Protein AF-A0A0C9T6M5-F1 (afdb_monomer_lite)

Organism: Sphaerobolus stellatus (strain SS14) (NCBI:txid990650)

Foldseek 3Di:
DAKWKKKKKDADPPQVVADKDKDKWFADDDPDLQVRLVVSVVVDVVVDPPCVPPRPPCNIDIDTCPVVVVVVPPLPGPDCVSVVVRCVRGIDMWMAGPVSGTDDGPRIDIDMDIDDWDADVPRPDID

Sequence (127 aa):
SIQGWSVCITFNIYELGTSFSILIILGEAPENPEDWCIEAANRMAGSCANCQNQVNLIDEGFVHLNEGIAELSGLGSFKPYIIHPSLQKKLHWCVQKTGGSPAELESLEVTVVATPLSLPPGSHFPI

InterPro domains:
  IPR041640 Tyrosinase, C-terminal [PF18132] (5-112)

Secondary structure (DSSP, 8-state):
-EEEEEEEEE--TTTTSS-EEEEEEESPPPSSHHHHHHHHHHHHHHT-SSGGG-----SSEEEE-HHHHHHSTT-----HHHHHHHHHHHEEEEEEETTS-EE--TT-EEEEEEEEE---TT-SS--

pLDDT: mean 74.7, std 15.3, range [34.59, 92.38]

Radius of gyration: 16.21 Å; chains: 1; bounding box: 34×29×47 Å

Structure (mmCIF, N/CA/C/O backbone):
data_AF-A0A0C9T6M5-F1
#
_entry.id   AF-A0A0C9T6M5-F1
#
loop_
_atom_site.group_PDB
_atom_site.id
_atom_site.type_symbol
_atom_site.label_atom_id
_atom_site.label_alt_id
_atom_site.label_comp_id
_atom_site.label_asym_id
_atom_site.label_entity_id
_atom_site.label_seq_id
_atom_site.pdbx_PDB_ins_code
_atom_site.Cartn_x
_atom_site.Cartn_y
_atom_site.Cartn_z
_atom_site.occupancy
_atom_site.B_iso_or_equiv
_atom_site.auth_seq_id
_atom_site.auth_comp_id
_atom_site.auth_asym_id
_atom_site.auth_atom_id
_atom_site.pdbx_PDB_model_num
ATOM 1 N N . SER A 1 1 ? 11.478 -5.299 -21.601 1.00 57.56 1 SER A N 1
ATOM 2 C CA . SER A 1 1 ? 10.160 -5.406 -20.954 1.00 57.56 1 SER A CA 1
ATOM 3 C C . SER A 1 1 ? 9.968 -4.207 -20.051 1.00 57.56 1 SER A C 1
ATOM 5 O O . SER A 1 1 ? 10.935 -3.745 -19.448 1.00 57.56 1 SER A O 1
ATOM 7 N N . ILE A 1 2 ? 8.753 -3.667 -20.017 1.00 70.94 2 ILE A N 1
ATOM 8 C CA . ILE A 1 2 ? 8.339 -2.667 -19.023 1.00 70.94 2 ILE A CA 1
ATOM 9 C C . ILE A 1 2 ? 7.887 -3.454 -17.786 1.00 70.94 2 ILE A C 1
ATOM 11 O O . ILE A 1 2 ? 7.534 -4.623 -17.915 1.00 70.94 2 ILE A O 1
ATOM 15 N N . GLN A 1 3 ? 7.954 -2.880 -16.589 1.00 80.81 3 GLN A N 1
ATOM 16 C CA . GLN A 1 3 ? 7.409 -3.531 -15.396 1.00 80.81 3 GLN A CA 1
ATOM 17 C C . GLN A 1 3 ? 6.164 -2.797 -14.917 1.00 80.81 3 GLN A C 1
ATOM 19 O O . GLN A 1 3 ? 6.191 -1.578 -14.736 1.00 80.81 3 GLN A O 1
ATOM 24 N N . GLY A 1 4 ? 5.085 -3.550 -14.726 1.00 85.69 4 GLY A N 1
ATOM 25 C CA . GLY A 1 4 ? 3.921 -3.120 -13.966 1.00 85.69 4 GLY A CA 1
ATOM 26 C C . GLY A 1 4 ? 4.206 -3.306 -12.483 1.00 85.69 4 GLY A C 1
ATOM 27 O O . GLY A 1 4 ? 4.637 -4.380 -12.074 1.00 85.69 4 GLY A O 1
ATOM 28 N N . TRP A 1 5 ? 3.997 -2.263 -11.695 1.00 86.62 5 TRP A N 1
ATOM 29 C CA . TRP A 1 5 ? 4.195 -2.260 -10.252 1.00 86.62 5 TRP A CA 1
ATOM 30 C C . TRP A 1 5 ? 2.846 -2.080 -9.577 1.00 86.62 5 TRP A C 1
ATOM 32 O O . TRP A 1 5 ? 2.068 -1.196 -9.945 1.00 86.62 5 TRP A O 1
ATOM 42 N N . SER A 1 6 ? 2.533 -2.927 -8.608 1.00 88.50 6 SER A N 1
ATOM 43 C CA . SER A 1 6 ? 1.280 -2.838 -7.860 1.00 88.50 6 SER A CA 1
ATOM 44 C C . SER A 1 6 ? 1.48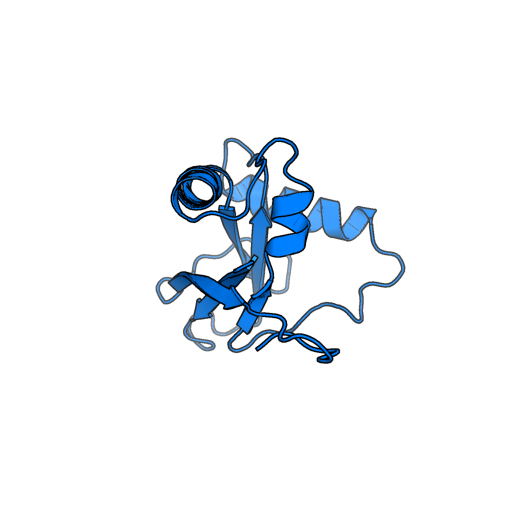4 -3.218 -6.402 1.00 88.50 6 SER A C 1
ATOM 46 O O . SER A 1 6 ? 2.375 -4.001 -6.082 1.00 88.50 6 SER A O 1
ATOM 48 N N . VAL A 1 7 ? 0.663 -2.646 -5.529 1.00 89.19 7 VAL A N 1
ATOM 49 C CA . VAL A 1 7 ? 0.515 -3.086 -4.141 1.00 89.19 7 VAL A CA 1
ATOM 50 C C . VAL A 1 7 ? -0.679 -4.016 -4.072 1.00 89.19 7 VAL A C 1
ATOM 52 O O . VAL A 1 7 ? -1.763 -3.621 -4.487 1.00 89.19 7 VAL A O 1
ATOM 55 N N . CYS A 1 8 ? -0.480 -5.215 -3.548 1.00 90.69 8 CYS A N 1
ATOM 56 C CA . CYS A 1 8 ? -1.531 -6.138 -3.156 1.00 90.69 8 CYS A CA 1
ATOM 57 C C . CYS A 1 8 ? -1.779 -5.960 -1.663 1.00 90.69 8 CYS A C 1
ATOM 59 O O . CYS A 1 8 ? -0.831 -5.984 -0.877 1.00 90.69 8 CYS A O 1
ATOM 61 N N . ILE A 1 9 ? -3.039 -5.771 -1.292 1.00 89.50 9 ILE A N 1
ATOM 62 C CA . ILE A 1 9 ? -3.443 -5.578 0.096 1.00 89.50 9 ILE A CA 1
ATOM 63 C C . ILE A 1 9 ? -4.345 -6.741 0.488 1.00 89.50 9 ILE A C 1
ATOM 65 O O . ILE A 1 9 ? -5.371 -6.969 -0.156 1.00 89.50 9 ILE A O 1
ATOM 69 N N . THR A 1 10 ? -3.964 -7.447 1.545 1.00 89.81 10 THR A N 1
ATOM 70 C CA . THR A 1 10 ? -4.733 -8.554 2.122 1.00 89.81 10 THR A CA 1
ATOM 71 C C . THR A 1 10 ? -4.922 -8.320 3.614 1.00 89.81 10 THR A C 1
ATOM 73 O O . THR A 1 10 ? -4.002 -7.866 4.291 1.00 89.81 10 THR A O 1
ATOM 76 N N . PHE A 1 11 ? -6.123 -8.583 4.127 1.00 88.25 11 PHE A N 1
ATOM 77 C CA . PHE A 1 11 ? -6.486 -8.359 5.528 1.00 88.25 11 PHE A CA 1
A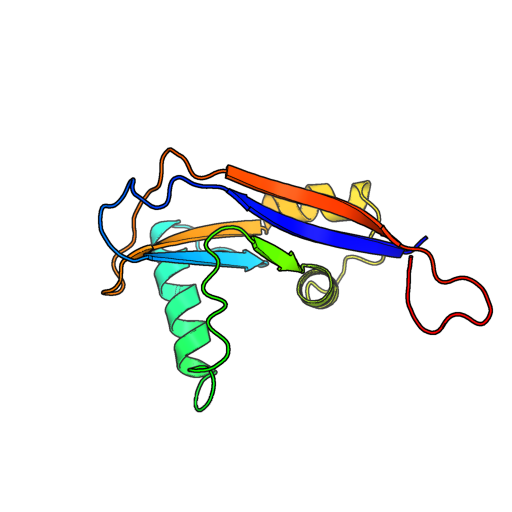TOM 78 C C . PHE A 1 11 ? -7.749 -9.149 5.898 1.00 88.25 11 PHE A C 1
ATOM 80 O O . PHE A 1 11 ? -8.485 -9.627 5.035 1.00 88.25 11 PHE A O 1
ATOM 87 N N . ASN A 1 12 ? -8.032 -9.273 7.194 1.00 87.62 12 ASN A N 1
ATOM 88 C CA . ASN A 1 12 ? -9.283 -9.820 7.704 1.00 87.62 12 ASN A CA 1
ATOM 89 C C . ASN A 1 12 ? -10.344 -8.714 7.815 1.00 87.62 12 ASN A C 1
ATOM 91 O O . ASN A 1 12 ? -10.306 -7.884 8.725 1.00 87.62 12 ASN A O 1
ATOM 95 N N . ILE A 1 13 ? -11.339 -8.750 6.927 1.00 82.38 13 ILE A N 1
ATOM 96 C CA . ILE A 1 13 ? -12.423 -7.756 6.851 1.00 82.38 13 ILE A CA 1
ATOM 97 C C . ILE A 1 13 ? -13.230 -7.608 8.154 1.00 82.38 13 ILE A C 1
ATOM 99 O O . ILE A 1 13 ? -13.837 -6.565 8.393 1.00 82.38 13 ILE A O 1
ATOM 103 N N . TYR A 1 14 ? -13.243 -8.631 9.014 1.00 86.81 14 TYR A N 1
ATOM 104 C CA . TYR A 1 14 ? -14.023 -8.628 10.253 1.00 86.81 14 TYR A CA 1
ATOM 105 C C . TYR A 1 14 ? -13.227 -8.200 11.487 1.00 86.81 14 TYR A C 1
ATOM 107 O O . TYR A 1 14 ? -13.818 -8.063 12.557 1.00 86.81 14 TYR A O 1
ATOM 115 N N . GLU A 1 15 ? -11.916 -7.973 11.369 1.00 88.69 15 GLU A N 1
ATOM 116 C CA . GLU A 1 15 ? -11.042 -7.728 12.523 1.00 88.69 15 GLU A CA 1
ATOM 117 C C . GLU A 1 15 ? -11.446 -6.484 13.325 1.00 88.69 15 GLU A C 1
ATOM 119 O O . GLU A 1 15 ? -11.497 -6.519 14.552 1.00 88.69 15 GLU A O 1
ATOM 124 N N . LEU A 1 16 ? -11.808 -5.396 12.640 1.00 87.44 16 LEU A N 1
ATOM 125 C CA . LEU A 1 16 ? -12.191 -4.144 13.297 1.00 87.44 16 LEU A CA 1
ATOM 126 C C . LEU A 1 16 ? -13.677 -4.061 13.666 1.00 87.44 16 LEU A C 1
ATOM 128 O O . LEU A 1 16 ? -14.073 -3.114 14.350 1.00 87.44 16 LEU A O 1
ATOM 132 N N . GLY A 1 17 ? -14.508 -5.001 13.201 1.00 87.06 17 GLY A N 1
ATOM 133 C CA . GLY A 1 17 ? -15.960 -5.005 13.433 1.00 87.06 17 GLY A CA 1
ATOM 134 C C . GLY A 1 17 ? -16.710 -3.772 12.901 1.00 87.06 17 GLY A C 1
ATOM 135 O O . GLY A 1 17 ? -17.878 -3.574 13.227 1.00 87.06 17 GLY A O 1
ATOM 136 N N . THR A 1 18 ? -16.049 -2.927 12.109 1.00 85.00 18 THR A N 1
ATOM 137 C CA . THR A 1 18 ? -16.580 -1.692 11.523 1.00 85.00 18 THR A CA 1
ATOM 138 C C . THR A 1 18 ? -15.928 -1.448 10.168 1.00 85.00 18 THR A C 1
ATOM 140 O O . THR A 1 18 ? -14.886 -2.028 9.872 1.00 85.00 18 THR A O 1
ATOM 143 N N . SER A 1 19 ? -16.516 -0.575 9.356 1.00 85.00 19 SER A N 1
ATOM 144 C CA . SER A 1 19 ? -15.937 -0.158 8.083 1.00 85.00 19 SER A CA 1
ATOM 145 C C . SER A 1 19 ? -14.688 0.712 8.282 1.00 85.00 19 SER A C 1
ATOM 147 O O . SER A 1 19 ? -14.589 1.521 9.213 1.00 85.00 19 SER A O 1
ATOM 149 N N . PHE A 1 20 ? -13.726 0.547 7.380 1.00 85.69 20 PHE A N 1
ATOM 150 C CA . PHE A 1 20 ? -12.473 1.291 7.349 1.00 85.69 20 PHE A CA 1
ATOM 151 C C . PHE A 1 20 ? -11.963 1.422 5.911 1.00 85.69 20 PHE A C 1
ATOM 153 O O . PHE A 1 20 ? -12.441 0.746 5.003 1.00 85.69 20 PHE A O 1
ATOM 160 N N . SER A 1 21 ? -10.976 2.291 5.732 1.00 84.31 21 SER A N 1
ATOM 161 C CA . SER A 1 21 ? -10.226 2.486 4.497 1.00 84.31 21 SER A CA 1
ATOM 162 C C . SER A 1 21 ? -8.749 2.221 4.757 1.00 84.31 21 SER A C 1
ATOM 164 O O . SER A 1 21 ? -8.233 2.577 5.817 1.00 84.31 21 SER A O 1
ATOM 166 N N . ILE A 1 22 ? -8.062 1.641 3.776 1.00 85.38 22 ILE A N 1
ATOM 167 C CA . ILE A 1 22 ? -6.602 1.519 3.772 1.00 85.38 22 ILE A CA 1
ATOM 168 C C . ILE A 1 22 ? -6.068 2.533 2.767 1.00 85.38 22 ILE A C 1
ATOM 170 O O . ILE A 1 22 ? -6.453 2.531 1.599 1.00 85.38 22 ILE A O 1
ATOM 174 N N . LEU A 1 23 ? -5.203 3.424 3.232 1.00 83.12 23 LEU A N 1
ATOM 175 C CA . LEU A 1 23 ? -4.608 4.484 2.428 1.00 83.12 23 LEU A CA 1
ATOM 176 C C . LEU A 1 23 ? -3.194 4.060 2.048 1.00 83.12 23 LEU A C 1
ATOM 178 O O . LEU A 1 23 ? -2.383 3.809 2.933 1.00 83.12 23 LEU A O 1
ATOM 182 N N . ILE A 1 24 ? -2.898 3.992 0.748 1.00 84.31 24 ILE A N 1
ATOM 183 C CA . ILE A 1 24 ? -1.544 3.772 0.225 1.00 84.31 24 ILE A CA 1
ATOM 184 C C . ILE A 1 24 ? -0.967 5.118 -0.195 1.00 84.31 24 ILE A C 1
ATOM 186 O O . ILE A 1 24 ? -1.554 5.832 -1.007 1.00 84.31 24 ILE A O 1
ATOM 190 N N . ILE A 1 25 ? 0.189 5.458 0.359 1.00 81.88 25 ILE A N 1
ATOM 191 C CA . ILE A 1 25 ? 0.842 6.748 0.171 1.00 81.88 25 ILE A CA 1
ATOM 192 C C . ILE A 1 25 ? 2.213 6.486 -0.434 1.00 81.88 25 ILE A C 1
ATOM 194 O O . ILE A 1 25 ? 2.999 5.698 0.087 1.00 81.88 25 ILE A O 1
ATOM 198 N N . LEU A 1 26 ? 2.500 7.158 -1.543 1.00 80.38 26 LEU A N 1
ATOM 199 C CA . LEU A 1 26 ? 3.784 7.074 -2.221 1.00 80.38 26 LEU A CA 1
ATOM 200 C C . LEU A 1 26 ? 4.420 8.465 -2.254 1.00 80.38 26 LEU A C 1
ATOM 202 O O . LEU A 1 26 ? 3.949 9.345 -2.970 1.00 80.38 26 LEU A O 1
ATOM 206 N N . GLY A 1 27 ? 5.472 8.689 -1.467 1.00 77.62 27 GLY A N 1
ATOM 207 C CA . GLY A 1 27 ? 6.065 10.019 -1.335 1.00 77.62 27 GLY A CA 1
ATOM 208 C C . GLY A 1 27 ? 6.910 10.203 -0.084 1.00 77.62 27 GLY A C 1
ATOM 209 O O . GLY A 1 27 ? 7.332 9.238 0.544 1.00 77.62 27 GLY A O 1
ATOM 210 N N . GLU A 1 28 ? 7.187 11.462 0.249 1.00 71.94 28 GLU A N 1
ATOM 211 C CA . GLU A 1 28 ? 7.739 11.801 1.559 1.00 71.94 28 GLU A CA 1
ATOM 212 C C . GLU A 1 28 ? 6.638 11.679 2.609 1.00 71.94 28 GLU A C 1
ATOM 214 O O . GLU A 1 28 ? 5.555 12.247 2.453 1.00 71.94 28 GLU A O 1
ATOM 219 N N . ALA A 1 29 ? 6.923 10.896 3.643 1.00 63.47 29 ALA A N 1
ATOM 220 C CA . ALA A 1 29 ? 6.063 10.733 4.796 1.00 63.47 29 ALA A CA 1
ATOM 221 C C . ALA A 1 29 ? 6.392 11.779 5.873 1.00 63.47 29 ALA A C 1
ATOM 223 O O . ALA A 1 29 ? 7.570 12.087 6.083 1.00 63.47 29 ALA A O 1
ATOM 224 N N . PRO A 1 30 ? 5.377 12.273 6.601 1.00 64.94 30 PRO A N 1
ATOM 225 C CA . PRO A 1 30 ? 5.569 12.940 7.883 1.00 64.94 30 PRO A CA 1
ATOM 226 C C . PRO A 1 30 ? 6.420 12.101 8.841 1.00 64.94 30 PRO A C 1
ATOM 228 O O . PRO A 1 30 ? 6.431 10.872 8.773 1.00 64.94 30 PRO A O 1
ATOM 231 N N . GLU A 1 31 ? 7.105 12.752 9.776 1.00 68.12 31 GLU A N 1
ATOM 232 C CA . GLU A 1 31 ? 7.973 12.065 10.743 1.00 68.12 31 GLU A CA 1
ATOM 233 C C . GLU A 1 31 ? 7.177 11.146 11.693 1.00 68.12 31 GLU A C 1
ATOM 235 O O . GLU A 1 31 ? 7.689 10.120 12.141 1.00 68.12 31 GLU A O 1
ATOM 240 N N . ASN A 1 32 ? 5.904 11.475 11.948 1.00 70.12 32 ASN A N 1
ATOM 241 C CA . ASN A 1 32 ? 4.998 10.688 12.776 1.00 70.12 32 ASN A CA 1
ATOM 242 C C . ASN A 1 32 ? 3.991 9.891 11.912 1.00 70.12 32 ASN A C 1
ATOM 244 O O . ASN A 1 32 ? 3.244 10.497 11.140 1.00 70.12 32 ASN A O 1
ATOM 248 N N . PRO A 1 33 ? 3.914 8.554 12.057 1.00 65.56 33 PRO A N 1
ATOM 249 C CA . PRO A 1 33 ? 2.962 7.710 11.332 1.00 65.56 33 PRO A CA 1
ATOM 250 C C . PRO A 1 33 ? 1.485 8.089 11.492 1.00 65.56 33 PRO A C 1
ATOM 252 O O . PRO A 1 33 ? 0.703 7.914 10.558 1.00 65.56 33 PRO A O 1
ATOM 255 N N . GLU A 1 34 ? 1.083 8.638 12.642 1.00 68.25 34 GLU A N 1
ATOM 256 C CA . GLU A 1 34 ? -0.306 9.077 12.859 1.00 68.25 34 GLU A CA 1
ATOM 257 C C . GLU A 1 34 ? -0.690 10.259 11.954 1.00 68.25 34 GLU A C 1
ATOM 259 O O . GLU A 1 34 ? -1.833 10.357 11.494 1.00 68.25 34 GLU A O 1
ATOM 264 N N . ASP A 1 35 ? 0.284 11.107 11.612 1.00 71.12 35 ASP A N 1
ATOM 265 C CA . ASP A 1 35 ? 0.082 12.253 10.727 1.00 71.12 35 ASP A CA 1
ATOM 266 C C . ASP A 1 35 ? -0.109 11.818 9.267 1.00 71.12 35 ASP A C 1
ATOM 268 O O . ASP A 1 35 ? -0.686 12.560 8.472 1.00 71.12 35 ASP A O 1
ATOM 272 N N . TRP A 1 36 ? 0.296 10.595 8.898 1.00 69.81 36 TRP A N 1
ATOM 273 C CA . TRP A 1 36 ? 0.150 10.078 7.530 1.00 69.81 36 TRP A CA 1
ATOM 274 C C . TRP A 1 36 ? -1.320 9.986 7.132 1.00 69.81 36 TRP A C 1
ATOM 276 O O . TRP A 1 36 ? -1.709 10.403 6.041 1.00 69.81 36 TRP A O 1
ATOM 286 N N . CYS A 1 37 ? -2.147 9.477 8.044 1.00 69.50 37 CYS A N 1
ATOM 287 C CA . CYS A 1 37 ? -3.584 9.331 7.841 1.00 69.50 37 CYS A CA 1
ATOM 288 C C . CYS A 1 37 ? -4.290 10.690 7.761 1.00 69.50 37 CYS A C 1
ATOM 290 O O . CYS A 1 37 ? -5.204 10.871 6.954 1.00 69.50 37 CYS A O 1
ATOM 292 N N . ILE A 1 38 ? -3.831 11.665 8.549 1.00 67.38 38 ILE A N 1
ATOM 293 C CA . ILE A 1 38 ? -4.366 13.029 8.543 1.00 67.38 38 ILE A CA 1
ATOM 294 C C . ILE A 1 38 ? -3.994 13.741 7.237 1.00 67.38 38 ILE A C 1
ATOM 296 O O . ILE A 1 38 ? -4.859 14.322 6.579 1.00 67.38 38 ILE A O 1
ATOM 300 N N . GLU A 1 39 ? -2.731 13.674 6.818 1.00 65.31 39 GLU A N 1
ATOM 301 C CA . GLU A 1 39 ? -2.279 14.300 5.576 1.00 65.31 39 GLU A CA 1
ATOM 302 C C . GLU A 1 39 ? -2.907 13.671 4.334 1.00 65.31 39 GLU A C 1
ATOM 304 O O . GLU A 1 39 ? -3.332 14.398 3.434 1.00 65.31 39 GLU A O 1
ATOM 309 N N . ALA A 1 40 ? -3.016 12.341 4.283 1.00 63.91 40 ALA A N 1
ATOM 310 C CA . ALA A 1 40 ? -3.680 11.649 3.183 1.00 63.91 40 ALA A CA 1
ATOM 311 C C . ALA A 1 40 ? -5.153 12.068 3.073 1.00 63.91 40 ALA A C 1
ATOM 313 O O . ALA A 1 40 ? -5.614 12.423 1.985 1.00 63.91 40 ALA A O 1
ATOM 314 N N . ALA A 1 41 ? -5.869 12.122 4.200 1.00 62.19 41 ALA A N 1
ATOM 315 C CA . ALA A 1 41 ? -7.244 12.610 4.238 1.00 62.19 41 ALA A CA 1
ATOM 316 C C . ALA A 1 41 ? -7.353 14.077 3.782 1.00 62.19 41 ALA A C 1
ATOM 318 O O . ALA A 1 41 ? -8.237 14.410 2.992 1.00 62.19 41 ALA A O 1
ATOM 319 N N . ASN A 1 42 ? -6.430 14.946 4.204 1.00 59.19 42 ASN A N 1
ATOM 320 C CA . ASN A 1 42 ? -6.410 16.360 3.814 1.00 59.19 42 ASN A CA 1
ATOM 321 C C . ASN A 1 42 ? -6.108 16.565 2.323 1.00 59.19 42 ASN A C 1
ATOM 323 O O . ASN A 1 42 ? -6.761 17.384 1.672 1.00 59.19 42 ASN A O 1
ATOM 327 N N . ARG A 1 43 ? -5.154 15.816 1.753 1.00 59.81 43 ARG A N 1
ATOM 328 C CA . ARG A 1 43 ? -4.845 15.864 0.313 1.00 59.81 43 ARG A CA 1
ATOM 329 C C . ARG A 1 43 ? -6.024 15.388 -0.528 1.00 59.81 43 ARG A C 1
ATOM 331 O O . ARG A 1 43 ? -6.318 16.000 -1.553 1.00 59.81 43 ARG A O 1
ATOM 338 N N . MET A 1 44 ? -6.736 14.355 -0.073 1.00 57.97 44 MET A N 1
ATOM 339 C CA . MET A 1 44 ? -7.988 13.941 -0.705 1.00 57.97 44 MET A CA 1
ATOM 340 C C . MET A 1 44 ? -9.055 15.033 -0.589 1.00 57.97 44 MET A C 1
ATOM 342 O O . MET A 1 44 ? -9.657 15.382 -1.595 1.00 57.97 44 MET A O 1
ATOM 346 N N . ALA A 1 45 ? -9.259 15.633 0.585 1.00 51.97 45 ALA A N 1
ATOM 347 C CA . ALA A 1 45 ? -10.275 16.670 0.784 1.00 51.97 45 ALA A CA 1
ATOM 348 C C . ALA A 1 45 ? -10.031 17.935 -0.065 1.00 51.97 45 ALA A C 1
ATOM 350 O O . ALA A 1 45 ? -10.973 18.489 -0.629 1.00 51.97 45 ALA A O 1
ATOM 351 N N . GLY A 1 46 ? -8.775 18.374 -0.203 1.00 45.59 46 GLY A N 1
ATOM 352 C CA . GLY A 1 46 ? -8.410 19.557 -0.994 1.00 45.59 46 GLY A CA 1
ATOM 353 C C . GLY A 1 46 ? -8.515 19.374 -2.514 1.00 45.59 46 GLY A C 1
ATOM 354 O O . GLY A 1 46 ? -8.631 20.359 -3.238 1.00 45.59 46 GLY A O 1
ATOM 355 N N . SER A 1 47 ? -8.508 18.130 -3.001 1.00 47.34 47 SER A N 1
ATOM 356 C CA . SER A 1 47 ? -8.532 17.800 -4.436 1.00 47.34 47 SER A CA 1
ATOM 357 C C . SER A 1 47 ? -9.941 17.480 -4.968 1.00 47.34 47 SER A C 1
ATOM 359 O O . SER A 1 47 ? -10.121 17.168 -6.145 1.00 47.34 47 SER A O 1
ATOM 361 N N . CYS A 1 48 ? -10.976 17.528 -4.120 1.00 42.09 48 CYS A N 1
ATOM 362 C CA . CYS A 1 48 ? -12.148 16.691 -4.348 1.00 42.09 48 CYS A CA 1
ATOM 363 C C . CYS A 1 48 ? -13.502 17.409 -4.309 1.00 42.09 48 CYS A C 1
ATOM 365 O O . CYS A 1 48 ? -14.214 17.386 -3.309 1.00 42.09 48 CYS A O 1
ATOM 367 N N . ALA A 1 49 ? -13.920 17.949 -5.458 1.00 40.62 49 ALA A N 1
ATOM 368 C CA . ALA A 1 49 ? -15.336 18.222 -5.727 1.00 40.62 49 ALA A CA 1
ATOM 369 C C . ALA A 1 49 ? -16.097 16.970 -6.233 1.00 40.62 49 ALA A C 1
ATOM 371 O O . ALA A 1 49 ? -17.323 16.933 -6.164 1.00 40.62 49 ALA A O 1
ATOM 372 N N . ASN A 1 50 ? -15.390 15.931 -6.721 1.00 39.09 50 ASN A N 1
ATOM 373 C CA . ASN A 1 50 ? -15.988 14.871 -7.556 1.00 39.09 50 ASN A CA 1
ATOM 374 C C . ASN A 1 50 ? -15.668 13.414 -7.134 1.00 39.09 50 ASN A C 1
ATOM 376 O O . ASN A 1 50 ? -16.168 12.480 -7.757 1.00 39.09 50 ASN A O 1
ATOM 380 N N . CYS A 1 51 ? -14.841 13.162 -6.116 1.00 44.34 51 CYS A N 1
ATOM 381 C CA . CYS A 1 51 ? -14.300 11.813 -5.831 1.00 44.34 51 CYS A CA 1
ATOM 382 C C . CYS A 1 51 ? -15.182 10.924 -4.941 1.00 44.34 51 CYS A C 1
ATOM 384 O O . CYS A 1 51 ? -14.726 9.872 -4.498 1.00 44.34 51 CYS A O 1
ATOM 386 N N . GLN A 1 52 ? -16.470 11.251 -4.770 1.00 40.12 52 GLN A N 1
ATOM 387 C CA . GLN A 1 52 ? -17.443 10.287 -4.229 1.00 40.12 52 GLN A CA 1
ATOM 388 C C . GLN A 1 52 ? -17.532 8.998 -5.077 1.00 40.12 52 GLN A C 1
ATOM 390 O O . GLN A 1 52 ? -17.980 7.977 -4.572 1.00 40.12 52 GLN A O 1
ATOM 395 N N . ASN A 1 53 ? -17.039 9.015 -6.325 1.00 34.59 53 ASN A N 1
ATOM 396 C CA . ASN A 1 53 ? -17.067 7.872 -7.245 1.00 34.59 53 ASN A CA 1
ATOM 397 C C . ASN A 1 53 ? -15.721 7.140 -7.432 1.00 34.59 53 ASN A C 1
ATOM 399 O O . ASN A 1 53 ? -15.649 6.241 -8.264 1.00 34.59 53 ASN A O 1
ATOM 403 N N . GLN A 1 54 ? -14.654 7.508 -6.710 1.00 34.97 54 GLN A N 1
ATOM 404 C CA . GLN A 1 54 ? -13.333 6.851 -6.821 1.00 34.97 54 GLN A CA 1
ATOM 405 C C . GLN A 1 54 ? -12.789 6.345 -5.481 1.00 34.97 54 GLN A C 1
ATOM 407 O O . GLN A 1 54 ? -11.596 6.088 -5.335 1.00 34.97 54 GLN A O 1
ATOM 412 N N . VAL A 1 55 ? -13.666 6.145 -4.498 1.00 38.94 55 VAL A N 1
ATOM 413 C CA . VAL A 1 55 ? -13.327 5.305 -3.351 1.00 38.94 55 VAL A CA 1
ATOM 414 C C . VAL A 1 55 ? -13.447 3.868 -3.839 1.00 38.94 55 VAL A C 1
ATOM 416 O O . VAL A 1 55 ? -14.525 3.280 -3.802 1.00 38.94 55 VAL A O 1
ATOM 419 N N . ASN A 1 56 ? -12.352 3.338 -4.388 1.00 38.94 56 ASN A N 1
ATOM 420 C CA . ASN A 1 56 ? -12.198 1.909 -4.622 1.00 38.94 56 ASN A CA 1
ATOM 421 C C . ASN A 1 56 ? -12.327 1.222 -3.258 1.00 38.94 56 ASN A C 1
ATOM 423 O O . ASN A 1 56 ? -11.360 1.111 -2.508 1.00 38.94 56 ASN A O 1
ATOM 427 N N . LEU A 1 57 ? -13.559 0.846 -2.917 1.00 35.88 57 LEU A N 1
ATOM 428 C CA . LEU A 1 57 ? -13.873 -0.014 -1.794 1.00 35.88 57 LEU A CA 1
ATOM 429 C C . LEU A 1 57 ? -13.273 -1.376 -2.145 1.00 35.88 57 LEU A C 1
ATOM 431 O O . LEU A 1 57 ? -13.758 -2.076 -3.032 1.00 35.88 57 LEU A O 1
ATOM 435 N N . ILE A 1 58 ? -12.130 -1.661 -1.542 1.00 41.22 58 ILE A N 1
ATOM 436 C CA . ILE A 1 58 ? -11.296 -2.812 -1.844 1.00 41.22 58 ILE A CA 1
ATOM 437 C C . ILE A 1 58 ? -11.437 -3.785 -0.668 1.00 41.22 58 ILE A C 1
ATOM 439 O O . ILE A 1 58 ? -10.879 -3.535 0.395 1.00 41.22 58 ILE A O 1
ATOM 443 N N . ASP A 1 59 ? -12.192 -4.871 -0.861 1.00 41.69 59 ASP A N 1
ATOM 444 C CA . ASP A 1 59 ? -12.233 -6.020 0.068 1.00 41.69 59 ASP A CA 1
ATOM 445 C C . ASP A 1 59 ? -11.001 -6.937 -0.109 1.00 41.69 59 ASP A C 1
ATOM 447 O O . ASP A 1 59 ? -10.639 -7.698 0.780 1.00 41.69 59 ASP A O 1
ATOM 451 N N . GLU A 1 60 ? -10.332 -6.820 -1.257 1.00 50.91 60 GLU A N 1
ATOM 452 C CA . GLU A 1 60 ? -9.036 -7.392 -1.624 1.00 50.91 60 GLU A CA 1
ATOM 453 C C . GLU A 1 60 ? -8.608 -6.627 -2.880 1.00 50.91 60 GLU A C 1
ATOM 455 O O . GLU A 1 60 ? -9.422 -6.474 -3.802 1.00 50.91 60 GLU A O 1
ATOM 460 N N . GLY A 1 61 ? -7.419 -6.023 -2.936 1.00 67.81 61 GLY A N 1
ATOM 461 C CA . GLY A 1 61 ? -7.186 -5.162 -4.092 1.00 67.81 61 GLY A CA 1
ATOM 462 C C . GLY A 1 61 ? -5.803 -4.641 -4.335 1.00 67.81 61 GLY A C 1
ATOM 463 O O . GLY A 1 61 ? -4.901 -4.647 -3.500 1.00 67.81 61 GLY A O 1
ATOM 464 N N . PHE A 1 62 ? -5.689 -4.245 -5.592 1.00 74.31 62 PHE A N 1
ATOM 465 C CA . PHE A 1 62 ? -4.464 -3.882 -6.248 1.00 74.31 62 PHE A CA 1
ATOM 466 C C . PHE A 1 62 ? -4.447 -2.369 -6.415 1.00 74.31 62 PHE A C 1
ATOM 468 O O . PHE A 1 62 ? -5.349 -1.795 -7.025 1.00 74.31 62 PHE A O 1
ATOM 475 N N . VAL A 1 63 ? -3.404 -1.725 -5.904 1.00 80.38 63 VAL A N 1
ATOM 476 C CA . VAL A 1 63 ? -3.131 -0.312 -6.174 1.00 80.38 63 VAL A CA 1
ATOM 477 C C . VAL A 1 63 ? -1.989 -0.238 -7.174 1.00 80.38 63 VAL A C 1
ATOM 479 O O . VAL A 1 63 ? -0.868 -0.651 -6.876 1.00 80.38 63 VAL A O 1
ATOM 482 N N . HIS A 1 64 ? -2.260 0.265 -8.378 1.00 83.50 64 HIS A N 1
ATOM 483 C CA . HIS A 1 64 ? -1.231 0.451 -9.397 1.00 83.50 64 HIS A CA 1
ATOM 484 C C . HIS A 1 64 ? -0.295 1.601 -9.013 1.00 83.50 64 HIS A C 1
ATOM 486 O O . HIS A 1 64 ? -0.741 2.709 -8.734 1.00 83.50 64 HIS A O 1
ATOM 492 N N . LEU A 1 65 ? 1.014 1.343 -9.029 1.00 82.00 65 LEU A N 1
ATOM 493 C CA . LEU A 1 65 ? 2.027 2.307 -8.592 1.00 82.00 65 LEU A CA 1
ATOM 494 C C . LEU A 1 65 ? 2.723 3.032 -9.745 1.00 82.00 65 LEU A C 1
ATOM 496 O O . LEU A 1 65 ? 3.462 3.978 -9.499 1.00 82.00 65 LEU A O 1
ATOM 500 N N . ASN A 1 66 ? 2.550 2.591 -10.993 1.00 82.44 66 ASN A N 1
ATOM 501 C CA . ASN A 1 66 ? 3.343 3.087 -12.122 1.00 82.44 66 ASN A CA 1
ATOM 502 C C . ASN A 1 66 ? 3.265 4.607 -12.316 1.00 82.44 66 ASN A C 1
ATOM 504 O O . ASN A 1 66 ? 4.295 5.213 -12.598 1.00 82.44 66 ASN A O 1
ATOM 508 N N . GLU A 1 67 ? 2.082 5.206 -12.162 1.00 77.31 67 GLU A N 1
ATOM 509 C CA . GLU A 1 67 ? 1.895 6.656 -12.292 1.00 77.31 67 GLU A CA 1
ATOM 510 C C . GLU A 1 67 ? 2.601 7.405 -11.158 1.00 77.31 67 GLU A C 1
ATOM 512 O O . GLU A 1 67 ? 3.483 8.214 -11.424 1.00 77.31 67 GLU A O 1
ATOM 517 N N . GLY A 1 68 ? 2.350 7.035 -9.898 1.00 74.50 68 GLY A N 1
ATOM 518 C CA . GLY A 1 68 ? 3.038 7.651 -8.760 1.00 74.50 68 GLY A CA 1
ATOM 519 C C . GLY A 1 68 ? 4.561 7.431 -8.768 1.00 74.50 68 GLY A C 1
ATOM 520 O O . GLY A 1 68 ? 5.324 8.310 -8.378 1.00 74.50 68 GLY A O 1
ATOM 521 N N . ILE A 1 69 ? 5.044 6.288 -9.271 1.00 78.81 69 ILE A N 1
ATOM 522 C CA . ILE A 1 69 ? 6.480 6.044 -9.493 1.00 78.81 69 ILE A CA 1
ATOM 523 C C . ILE A 1 69 ? 7.030 6.967 -10.591 1.00 78.81 69 ILE A C 1
ATOM 525 O O . ILE A 1 69 ? 8.169 7.415 -10.476 1.00 78.81 69 ILE A O 1
ATOM 529 N N . ALA A 1 70 ? 6.259 7.243 -11.647 1.00 77.44 70 ALA A N 1
ATOM 530 C CA . ALA A 1 70 ? 6.660 8.179 -12.695 1.00 77.44 70 ALA A CA 1
ATOM 531 C C . ALA A 1 70 ? 6.711 9.627 -12.176 1.00 77.44 70 ALA A C 1
ATOM 533 O O . ALA A 1 70 ? 7.618 10.375 -12.540 1.00 77.44 70 ALA A O 1
ATOM 534 N N . GLU A 1 71 ? 5.770 10.004 -11.307 1.00 7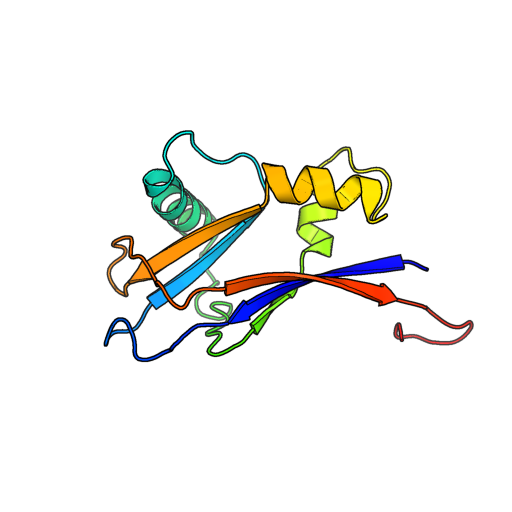4.56 71 GLU A N 1
ATOM 535 C CA . GLU A 1 71 ? 5.702 11.323 -10.667 1.00 74.56 71 GLU A CA 1
ATOM 536 C C . GLU A 1 71 ? 6.792 11.545 -9.615 1.00 74.56 71 GLU A C 1
ATOM 538 O O . GLU A 1 71 ? 7.252 12.679 -9.436 1.00 74.56 71 GLU A O 1
ATOM 543 N N . LEU A 1 72 ? 7.261 10.472 -8.962 1.00 70.06 72 LEU A N 1
ATOM 544 C CA . LEU A 1 72 ? 8.491 10.448 -8.166 1.00 70.06 72 LEU A CA 1
ATOM 545 C C . LEU A 1 72 ? 9.702 10.715 -9.077 1.00 70.06 72 LEU A C 1
ATOM 547 O O . LEU A 1 72 ? 10.481 9.832 -9.444 1.00 70.06 72 LEU A O 1
ATOM 551 N N . SER A 1 73 ? 9.848 11.983 -9.443 1.00 55.66 73 SER A N 1
ATOM 552 C CA . SER A 1 73 ? 10.858 12.513 -10.347 1.00 55.66 73 SER A CA 1
ATOM 553 C C . SER A 1 73 ? 12.250 12.014 -9.946 1.00 55.66 73 SER A C 1
ATOM 555 O O . SER A 1 73 ? 12.690 12.207 -8.813 1.00 55.66 73 SER A O 1
ATOM 557 N N . GLY A 1 74 ? 12.949 11.356 -10.877 1.00 62.50 74 GLY A N 1
ATOM 558 C CA . GLY A 1 74 ? 14.340 10.911 -10.702 1.00 62.50 74 GLY A CA 1
ATOM 559 C C . GLY A 1 74 ? 14.573 9.400 -10.784 1.00 62.50 74 GLY A C 1
ATOM 560 O O . GLY A 1 74 ? 15.716 8.974 -10.958 1.00 62.50 74 GLY A O 1
ATOM 561 N N . LEU A 1 75 ? 13.526 8.572 -10.743 1.00 63.41 75 LEU A N 1
ATOM 562 C CA . LEU A 1 75 ? 13.646 7.133 -10.993 1.00 63.41 75 LEU A CA 1
ATOM 563 C C . LEU A 1 75 ? 13.697 6.895 -12.510 1.00 63.41 75 LEU A C 1
ATOM 565 O O . LEU A 1 75 ? 12.707 6.539 -13.134 1.00 63.41 75 LEU A O 1
ATOM 569 N N . GLY A 1 76 ? 14.859 7.110 -13.135 1.00 64.81 76 GLY A N 1
ATOM 570 C CA . GLY A 1 76 ? 15.057 7.019 -14.595 1.00 64.81 76 GLY A CA 1
ATOM 571 C C . GLY A 1 76 ? 14.791 5.644 -15.238 1.00 64.81 76 GLY A C 1
ATOM 572 O O . GLY A 1 76 ? 15.188 5.422 -16.380 1.00 64.81 76 GLY A O 1
ATOM 573 N N . SER A 1 77 ? 14.190 4.692 -14.513 1.00 74.69 77 SER A N 1
ATOM 574 C CA . SER A 1 77 ? 13.812 3.361 -14.990 1.00 74.69 77 SER A CA 1
ATOM 575 C C . SER A 1 77 ? 12.936 2.611 -13.970 1.00 74.69 77 SER A C 1
ATOM 577 O O . SER A 1 77 ? 13.246 2.575 -12.784 1.00 74.69 77 SER A O 1
ATOM 579 N N . PHE A 1 78 ? 11.953 1.842 -14.452 1.00 76.44 78 PHE A N 1
ATOM 580 C CA . PHE A 1 78 ? 11.098 0.932 -13.662 1.00 76.44 78 PHE A CA 1
ATOM 581 C C . PHE A 1 78 ? 11.766 -0.411 -13.301 1.00 76.44 78 PHE A C 1
ATOM 583 O O . PHE A 1 78 ? 11.098 -1.437 -13.185 1.00 76.44 78 PHE A O 1
ATOM 590 N N . LYS A 1 79 ? 13.099 -0.451 -13.189 1.00 81.62 79 LYS A N 1
ATOM 591 C CA . LYS A 1 79 ? 13.821 -1.711 -12.939 1.00 81.62 79 LYS A CA 1
ATOM 592 C C . LYS A 1 79 ? 13.786 -2.053 -11.445 1.00 81.62 79 LYS A C 1
ATOM 594 O O . LYS A 1 79 ? 13.962 -1.137 -10.640 1.00 81.62 79 LYS A O 1
ATOM 599 N N . PRO A 1 80 ? 13.687 -3.340 -11.058 1.00 83.50 80 PRO A N 1
ATOM 600 C CA . PRO A 1 80 ? 13.534 -3.736 -9.659 1.00 83.50 80 PRO A CA 1
ATOM 601 C C . PRO A 1 80 ? 14.584 -3.156 -8.721 1.00 83.50 80 PRO A C 1
ATOM 603 O O . PRO A 1 80 ? 14.239 -2.662 -7.661 1.00 83.50 80 PRO A O 1
ATOM 606 N N . TYR A 1 81 ? 15.856 -3.137 -9.123 1.00 82.06 81 TYR A N 1
ATOM 607 C CA . TYR A 1 81 ? 16.939 -2.634 -8.272 1.00 82.06 81 TYR A CA 1
ATOM 608 C C . TYR A 1 81 ? 16.916 -1.110 -8.054 1.00 82.06 81 TYR A C 1
ATOM 610 O O . TYR A 1 81 ? 17.582 -0.626 -7.146 1.00 82.06 81 TYR A O 1
ATOM 618 N N . ILE A 1 82 ? 16.177 -0.354 -8.873 1.00 82.19 82 ILE A N 1
ATOM 619 C CA . ILE A 1 82 ? 15.981 1.098 -8.715 1.00 82.19 82 ILE A CA 1
ATOM 620 C C . ILE A 1 82 ? 14.715 1.357 -7.901 1.00 82.19 82 ILE A C 1
ATOM 622 O O . ILE A 1 82 ? 14.717 2.168 -6.978 1.00 82.19 82 ILE A O 1
ATOM 626 N N . ILE A 1 83 ? 13.640 0.642 -8.235 1.00 83.38 83 ILE A N 1
ATOM 627 C CA . ILE A 1 83 ? 12.324 0.846 -7.634 1.00 83.38 83 ILE A CA 1
ATOM 628 C C . ILE A 1 83 ? 12.261 0.282 -6.216 1.00 83.38 83 ILE A C 1
ATOM 630 O O . ILE A 1 83 ? 11.776 0.967 -5.323 1.00 83.38 83 ILE A O 1
ATOM 634 N N . HIS A 1 84 ? 12.803 -0.913 -5.973 1.00 84.44 84 HIS A N 1
ATOM 635 C CA . HIS A 1 84 ? 12.706 -1.582 -4.675 1.00 84.44 84 HIS A CA 1
ATOM 636 C C . HIS A 1 84 ? 13.269 -0.730 -3.519 1.00 84.44 84 HIS A C 1
ATOM 638 O O . HIS A 1 84 ? 12.520 -0.489 -2.572 1.00 84.44 84 HIS A O 1
ATOM 644 N N . PRO A 1 85 ? 14.496 -0.168 -3.587 1.00 84.50 85 PRO A N 1
ATOM 645 C CA . PRO A 1 85 ? 14.993 0.701 -2.518 1.00 84.50 85 PRO A CA 1
ATOM 646 C C . PRO A 1 85 ? 14.193 2.002 -2.363 1.00 84.50 85 PRO A C 1
ATOM 648 O O . PRO A 1 85 ? 14.162 2.572 -1.276 1.00 84.50 85 PRO A O 1
ATOM 651 N N . SER A 1 86 ? 13.572 2.501 -3.439 1.00 83.06 86 SER A N 1
ATOM 652 C CA . SER A 1 86 ? 12.738 3.704 -3.367 1.00 83.06 86 SER A CA 1
ATOM 653 C C . SER A 1 86 ? 11.406 3.416 -2.691 1.00 83.06 86 SER A C 1
ATOM 655 O O . SER A 1 86 ? 10.984 4.200 -1.848 1.00 83.06 86 SER A O 1
ATOM 657 N N . LEU A 1 87 ? 10.751 2.306 -3.038 1.00 85.75 87 LEU A N 1
ATOM 658 C CA . LEU A 1 87 ? 9.485 1.918 -2.424 1.00 85.75 87 LEU A CA 1
ATOM 659 C C . LEU A 1 87 ? 9.681 1.598 -0.944 1.00 85.75 87 LEU A C 1
ATOM 661 O O . LEU A 1 87 ? 8.906 2.078 -0.134 1.00 85.75 87 LEU A O 1
ATOM 665 N N . GLN A 1 88 ? 10.771 0.925 -0.562 1.00 84.50 88 GLN A N 1
ATOM 666 C CA . GLN A 1 88 ? 11.087 0.695 0.856 1.00 84.50 88 GLN A CA 1
ATOM 667 C C . GLN A 1 88 ? 11.166 1.978 1.697 1.00 84.50 88 GLN A C 1
ATOM 669 O O . GLN A 1 88 ? 10.949 1.927 2.901 1.00 84.50 88 GLN A O 1
ATOM 674 N N . LYS A 1 89 ? 11.513 3.115 1.084 1.00 82.88 89 LYS A N 1
ATOM 675 C CA . LYS A 1 89 ? 11.671 4.396 1.787 1.00 82.88 89 LYS A CA 1
ATOM 676 C C . LYS A 1 89 ? 10.463 5.318 1.692 1.00 82.88 89 LYS A C 1
ATOM 678 O O . LYS A 1 89 ? 10.387 6.247 2.482 1.00 82.88 89 LYS A O 1
ATOM 683 N N . LYS A 1 90 ? 9.626 5.137 0.670 1.00 83.38 90 LYS A N 1
ATOM 684 C CA . LYS A 1 90 ? 8.600 6.111 0.266 1.00 83.38 90 LYS A CA 1
ATOM 685 C C . LYS A 1 90 ? 7.2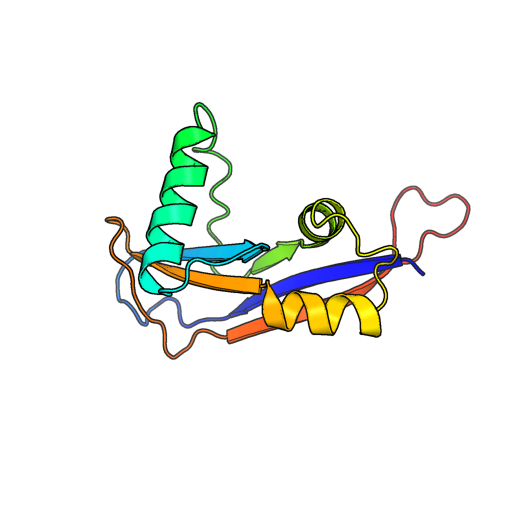01 5.520 0.167 1.00 83.38 90 LYS A C 1
ATOM 687 O O . LYS A 1 90 ? 6.261 6.265 -0.087 1.00 83.38 90 LYS A O 1
ATOM 692 N N . LEU A 1 91 ? 7.064 4.199 0.259 1.00 85.88 91 LEU A N 1
ATOM 693 C CA . LEU A 1 91 ? 5.770 3.538 0.291 1.00 85.88 91 LEU A CA 1
ATOM 694 C C . LEU A 1 91 ? 5.336 3.410 1.746 1.00 85.88 91 LEU A C 1
ATOM 696 O O . LEU A 1 91 ? 5.973 2.721 2.540 1.00 85.88 91 LEU A O 1
ATOM 700 N N . HIS A 1 92 ? 4.235 4.069 2.059 1.00 85.75 92 HIS A N 1
ATOM 701 C CA . HIS A 1 92 ? 3.640 4.117 3.380 1.00 85.75 92 HIS A CA 1
ATOM 702 C C . HIS A 1 92 ? 2.177 3.704 3.283 1.00 85.75 92 HIS A C 1
ATOM 704 O O . HIS A 1 92 ? 1.552 3.812 2.224 1.00 85.75 92 HIS A O 1
ATOM 710 N N . TRP A 1 93 ? 1.623 3.233 4.392 1.00 87.00 93 TRP A N 1
ATOM 711 C CA . TRP A 1 93 ? 0.210 2.906 4.482 1.00 87.00 93 TRP A CA 1
ATOM 712 C C . TRP A 1 93 ? -0.331 3.205 5.871 1.00 87.00 93 TRP A C 1
ATOM 714 O O . TRP A 1 93 ? 0.416 3.219 6.848 1.00 87.00 93 TRP A O 1
ATOM 724 N N . CYS A 1 94 ? -1.635 3.442 5.958 1.00 87.00 94 CYS A N 1
ATOM 725 C CA . CYS A 1 94 ? -2.336 3.536 7.232 1.00 87.00 94 CYS A CA 1
ATOM 726 C C . CYS A 1 94 ? -3.799 3.098 7.082 1.00 87.00 94 CYS A C 1
ATOM 728 O O . CYS A 1 94 ? -4.349 3.095 5.975 1.00 87.00 94 CYS A O 1
ATOM 730 N N . VAL A 1 95 ? -4.425 2.718 8.197 1.00 88.06 95 VAL A N 1
ATOM 731 C CA . VAL A 1 95 ? -5.832 2.300 8.248 1.00 88.06 95 VAL A CA 1
ATOM 732 C C . VAL A 1 95 ? -6.644 3.380 8.950 1.00 88.06 95 VAL A C 1
ATOM 734 O O . VAL A 1 95 ? -6.251 3.886 10.000 1.00 88.06 95 VAL A O 1
ATOM 737 N N . GLN A 1 96 ? -7.796 3.727 8.386 1.00 84.50 96 GLN A N 1
ATOM 738 C CA . GLN A 1 96 ? -8.673 4.768 8.910 1.00 84.50 96 GLN A CA 1
ATOM 739 C C . GLN A 1 96 ? -10.105 4.247 9.030 1.00 84.50 96 GLN A C 1
ATOM 741 O O . GLN A 1 96 ? -10.701 3.826 8.043 1.00 84.50 96 GLN A O 1
ATOM 746 N N . LYS A 1 97 ? -10.689 4.287 10.232 1.00 85.50 97 LYS A N 1
ATOM 747 C CA . LYS A 1 97 ? -12.094 3.887 10.444 1.00 85.50 97 LYS A CA 1
ATOM 748 C C . LYS A 1 97 ? -13.058 4.903 9.835 1.00 85.50 97 LYS A C 1
ATOM 750 O O . LYS A 1 97 ? -12.733 6.086 9.698 1.00 85.50 97 LYS A O 1
ATOM 755 N N . THR A 1 98 ? -14.288 4.473 9.558 1.00 74.06 98 THR A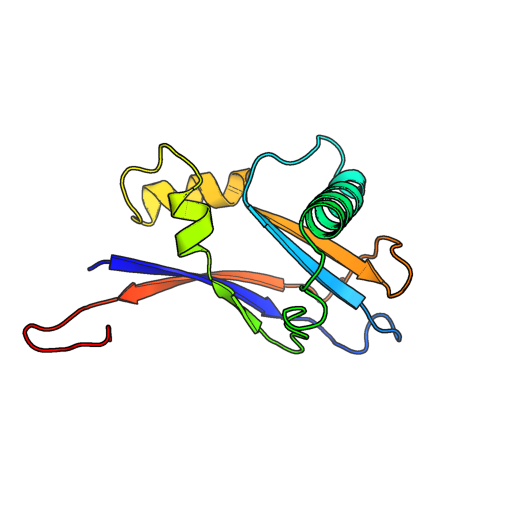 N 1
ATOM 756 C CA . THR A 1 98 ? -15.401 5.378 9.236 1.00 74.06 98 THR A CA 1
ATOM 757 C C . THR A 1 98 ? -15.630 6.345 10.405 1.00 74.06 98 THR A C 1
ATOM 759 O O . THR A 1 98 ? -16.138 5.961 11.453 1.00 74.06 98 THR A O 1
ATOM 762 N N . GLY A 1 99 ? -15.182 7.593 10.250 1.00 70.69 99 GLY A N 1
ATOM 763 C CA . GLY A 1 99 ? -15.090 8.590 11.328 1.00 70.69 99 GLY A CA 1
ATOM 764 C C . GLY A 1 99 ? -13.748 9.325 11.364 1.00 70.69 99 GLY A C 1
ATOM 765 O O . GLY A 1 99 ? -13.625 10.348 12.029 1.00 70.69 99 GLY A O 1
ATOM 766 N N . GLY A 1 100 ? -12.756 8.838 10.617 1.00 72.06 100 GLY A N 1
ATOM 767 C CA . GLY A 1 100 ? -11.486 9.524 10.402 1.00 72.06 100 GLY A CA 1
ATOM 768 C C . GLY A 1 100 ? -10.393 9.176 11.414 1.00 72.06 100 GLY A C 1
ATOM 769 O O . GLY A 1 100 ? -9.249 9.577 11.221 1.00 72.06 100 GLY A O 1
ATOM 770 N N . SER A 1 101 ? -10.712 8.407 12.458 1.00 81.38 101 SER A N 1
ATOM 771 C CA . SER A 1 101 ? -9.729 7.961 13.447 1.00 81.38 101 SER A CA 1
ATOM 772 C C . SER A 1 101 ? -8.777 6.913 12.855 1.00 81.38 101 SER A C 1
ATOM 774 O O . SER A 1 101 ? -9.271 5.964 12.224 1.00 81.38 101 SER A O 1
ATOM 776 N N . PRO A 1 102 ? -7.459 7.024 13.100 1.00 85.69 102 PRO A N 1
ATOM 777 C CA . PRO A 1 102 ? -6.509 5.984 12.729 1.00 85.69 102 PRO A CA 1
ATOM 778 C C . PRO A 1 102 ? -6.823 4.674 13.462 1.00 85.69 102 PRO A C 1
ATOM 780 O O . PRO A 1 102 ? -7.428 4.659 14.540 1.00 85.69 102 PRO A O 1
ATOM 783 N N . ALA A 1 103 ? -6.447 3.564 12.843 1.00 88.44 103 ALA A N 1
ATOM 784 C CA . ALA A 1 103 ? -6.569 2.226 13.393 1.00 88.44 103 ALA A CA 1
ATOM 785 C C . ALA A 1 103 ? -5.390 1.359 12.951 1.00 88.44 103 ALA A C 1
ATOM 787 O O . ALA A 1 103 ? -4.676 1.689 12.006 1.00 88.44 103 ALA A O 1
ATOM 788 N N . GLU A 1 104 ? -5.235 0.228 13.623 1.00 90.69 104 GLU A N 1
ATOM 789 C CA . GLU A 1 104 ? -4.285 -0.811 13.256 1.00 90.69 104 GLU A CA 1
ATOM 790 C C . GLU A 1 104 ? -5.050 -2.083 12.893 1.00 90.69 104 GLU A C 1
ATOM 792 O O . GLU A 1 104 ? -6.141 -2.328 13.411 1.00 90.69 104 GLU A O 1
ATOM 797 N N . LEU A 1 105 ? -4.482 -2.853 11.970 1.00 89.19 105 LEU A N 1
ATOM 798 C CA . LEU A 1 105 ? -4.953 -4.172 11.567 1.00 89.19 105 LEU A CA 1
ATOM 799 C C . LEU A 1 105 ? -3.767 -5.126 11.683 1.00 89.19 105 LEU A C 1
ATOM 801 O O . LEU A 1 105 ? -2.807 -5.000 10.925 1.00 89.19 105 LEU A O 1
ATOM 805 N N . GLU A 1 106 ? -3.827 -6.073 12.611 1.00 92.38 106 GLU A N 1
ATOM 806 C CA . GLU A 1 106 ? -2.798 -7.101 12.787 1.00 92.38 106 GLU A CA 1
ATOM 807 C C . GLU A 1 106 ? -2.752 -8.055 11.590 1.00 92.38 106 GLU A C 1
ATOM 809 O O . GLU A 1 106 ? -1.684 -8.542 11.224 1.00 92.38 106 GLU A O 1
ATOM 814 N N . SER A 1 107 ? -3.896 -8.303 10.944 1.00 90.38 107 SER A N 1
ATOM 815 C CA . SER A 1 107 ? -3.966 -9.122 9.728 1.00 90.38 107 SER A CA 1
ATOM 816 C C . SER A 1 107 ? -3.515 -8.408 8.454 1.00 90.38 107 SER A C 1
ATOM 818 O O . SER A 1 107 ? -3.519 -9.036 7.394 1.00 90.38 107 SER A O 1
ATOM 820 N N . LEU A 1 108 ? -3.175 -7.115 8.516 1.00 91.38 108 LEU A N 1
ATOM 821 C CA . LEU A 1 108 ? -2.822 -6.346 7.329 1.00 91.38 108 LEU A CA 1
ATOM 822 C C . LEU A 1 108 ? -1.473 -6.790 6.764 1.00 91.38 108 LEU A C 1
ATOM 824 O O . LEU A 1 108 ? -0.422 -6.593 7.372 1.00 91.38 108 LEU A O 1
ATOM 828 N N . GLU A 1 109 ? -1.508 -7.278 5.532 1.00 91.75 109 GLU A N 1
ATOM 829 C CA . GLU A 1 109 ? -0.332 -7.534 4.718 1.00 91.75 109 GLU A CA 1
ATOM 830 C C . GLU A 1 109 ? -0.363 -6.650 3.464 1.00 91.75 109 GLU A C 1
ATOM 832 O O . GLU A 1 109 ? -1.366 -6.542 2.754 1.00 91.75 109 GLU A O 1
ATOM 837 N N . VAL A 1 110 ? 0.769 -5.987 3.220 1.00 89.94 110 VAL A N 1
ATOM 838 C CA . VAL A 1 110 ? 0.990 -5.087 2.088 1.00 89.94 110 VAL A CA 1
ATOM 839 C C . VAL A 1 110 ? 2.158 -5.634 1.277 1.00 89.94 110 VAL A C 1
ATOM 841 O O . VAL A 1 110 ? 3.317 -5.546 1.686 1.00 89.94 110 VAL A O 1
ATOM 844 N N . THR A 1 111 ? 1.864 -6.195 0.108 1.00 90.94 111 THR A N 1
ATOM 845 C CA . THR A 1 111 ? 2.860 -6.830 -0.761 1.00 90.94 111 THR A CA 1
ATOM 846 C C . THR A 1 111 ? 3.069 -6.002 -2.021 1.00 90.94 111 THR A C 1
ATOM 848 O O . THR A 1 111 ? 2.116 -5.660 -2.712 1.00 90.94 111 THR A O 1
ATOM 851 N N . VAL A 1 112 ? 4.318 -5.717 -2.389 1.00 90.44 112 VAL A N 1
ATOM 852 C CA . VAL A 1 112 ? 4.625 -5.097 -3.687 1.00 90.44 112 VAL A CA 1
ATOM 853 C C . VAL A 1 112 ? 4.909 -6.181 -4.720 1.00 90.44 112 VAL A C 1
ATOM 855 O O . VAL A 1 112 ? 5.815 -6.994 -4.544 1.00 90.44 112 VAL A O 1
ATOM 858 N N . VAL A 1 113 ? 4.180 -6.152 -5.833 1.00 89.50 113 VAL A N 1
ATOM 859 C CA . VAL A 1 113 ? 4.340 -7.081 -6.953 1.00 89.50 113 VAL A CA 1
ATOM 860 C C . VAL A 1 113 ? 4.847 -6.338 -8.185 1.00 89.50 113 VAL A C 1
ATOM 862 O O . VAL A 1 113 ? 4.336 -5.279 -8.555 1.00 89.50 113 VAL A O 1
ATOM 865 N N . ALA A 1 114 ? 5.862 -6.922 -8.825 1.00 88.88 114 ALA A N 1
ATOM 866 C CA . ALA A 1 114 ? 6.398 -6.478 -10.104 1.00 88.88 114 ALA A CA 1
ATOM 867 C C . ALA A 1 114 ? 6.051 -7.502 -11.190 1.00 88.88 114 ALA A C 1
ATOM 869 O O . ALA A 1 114 ? 6.602 -8.604 -11.216 1.00 88.88 114 ALA A O 1
ATOM 870 N N . THR A 1 115 ? 5.171 -7.123 -12.109 1.00 86.94 115 THR A N 1
ATOM 871 C CA . THR A 1 115 ? 4.749 -7.963 -13.231 1.00 86.94 115 THR A CA 1
ATOM 872 C C . THR A 1 115 ? 5.498 -7.537 -14.494 1.00 86.94 115 THR A C 1
ATOM 874 O O . THR A 1 115 ? 5.422 -6.368 -14.890 1.00 86.94 115 THR A O 1
ATOM 877 N N . PRO A 1 11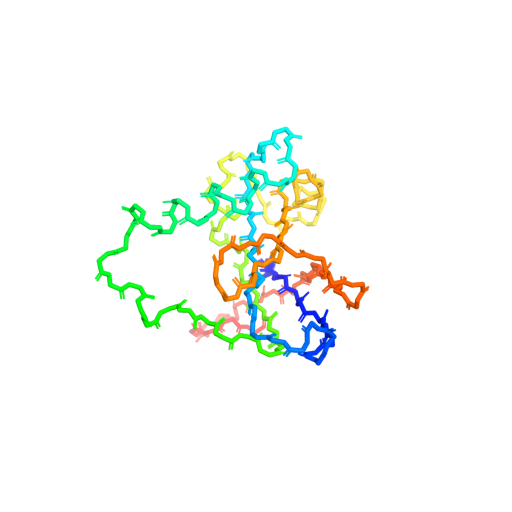6 ? 6.248 -8.436 -15.155 1.00 84.44 116 PRO A N 1
ATOM 878 C CA . PRO A 1 116 ? 6.822 -8.146 -16.461 1.00 84.44 116 PRO A CA 1
ATOM 879 C C . PRO A 1 116 ? 5.703 -7.886 -17.474 1.00 84.44 116 PRO A C 1
ATOM 881 O O . PRO A 1 116 ? 4.846 -8.736 -17.662 1.00 84.44 116 PRO A O 1
ATOM 884 N N . LEU A 1 117 ? 5.742 -6.732 -18.136 1.00 82.94 117 LEU A N 1
ATOM 885 C CA . LEU A 1 117 ? 4.832 -6.369 -19.217 1.00 82.94 117 LEU A CA 1
ATOM 886 C C . LEU A 1 117 ? 5.585 -6.367 -20.549 1.00 82.94 117 LEU A C 1
ATOM 888 O O . LEU A 1 117 ? 6.694 -5.816 -20.687 1.00 82.94 117 LEU A O 1
ATOM 892 N N . SER A 1 118 ? 4.962 -6.963 -21.554 1.00 79.88 118 SER A N 1
ATOM 893 C CA . SER A 1 118 ? 5.429 -6.988 -22.933 1.00 79.88 118 SER A CA 1
ATOM 894 C C . SER A 1 118 ? 4.342 -6.465 -23.868 1.00 79.88 118 SER A C 1
ATOM 896 O O . SER A 1 118 ? 3.170 -6.763 -23.693 1.00 79.88 118 SER A O 1
ATOM 898 N N . LEU A 1 119 ? 4.716 -5.655 -24.863 1.00 79.81 119 LEU A N 1
ATOM 899 C CA . LEU A 1 119 ? 3.794 -5.197 -25.904 1.00 79.81 119 LEU A CA 1
ATOM 900 C C . LEU A 1 119 ? 4.263 -5.776 -27.245 1.00 79.81 119 LEU A C 1
ATOM 902 O O . LEU A 1 119 ? 5.201 -5.236 -27.839 1.00 79.81 119 LEU A O 1
ATOM 906 N N . PRO A 1 120 ? 3.690 -6.907 -27.692 1.00 84.00 120 PRO A N 1
ATOM 907 C CA . PRO A 1 120 ? 4.060 -7.515 -28.962 1.00 84.00 120 PRO A CA 1
ATOM 908 C C . PRO A 1 120 ? 3.812 -6.562 -30.141 1.00 84.00 120 PRO A C 1
ATOM 910 O O . PRO A 1 120 ? 2.849 -5.789 -30.104 1.00 84.00 120 PRO A O 1
ATOM 913 N N . PRO A 1 121 ? 4.625 -6.623 -31.214 1.00 83.12 121 PRO A N 1
ATOM 914 C CA . PRO A 1 121 ? 4.382 -5.837 -32.420 1.00 83.12 121 PRO A CA 1
ATOM 915 C C . PRO A 1 121 ? 2.972 -6.083 -32.970 1.00 83.12 121 PRO A C 1
ATOM 917 O O . PRO A 1 121 ? 2.575 -7.227 -33.177 1.00 83.12 121 PRO A O 1
ATOM 920 N N . GLY A 1 122 ? 2.216 -5.008 -33.200 1.00 84.00 122 GLY A N 1
ATOM 921 C CA . GLY A 1 122 ? 0.830 -5.078 -33.678 1.00 84.00 122 GLY A CA 1
ATOM 922 C C . GLY A 1 122 ? -0.225 -5.301 -32.589 1.00 84.00 122 GLY A C 1
ATOM 923 O O . GLY A 1 122 ? -1.411 -5.302 -32.907 1.00 84.00 122 GLY A O 1
ATOM 924 N N . SER A 1 123 ? 0.169 -5.452 -31.319 1.00 79.88 123 SER A N 1
ATOM 925 C CA . SER A 1 123 ? -0.774 -5.467 -30.199 1.00 79.88 123 SER A CA 1
ATOM 926 C C . SER A 1 123 ? -1.110 -4.051 -29.734 1.00 79.88 123 SER A C 1
ATOM 928 O O . SER A 1 123 ? -0.251 -3.170 -29.698 1.00 79.88 123 SER A O 1
ATOM 930 N N . HIS A 1 124 ? -2.360 -3.857 -29.316 1.00 77.94 124 HIS A N 1
ATOM 931 C CA . HIS A 1 124 ? -2.823 -2.634 -28.658 1.00 77.94 124 HIS A CA 1
ATOM 932 C C . HIS A 1 124 ? -2.753 -2.715 -27.127 1.00 77.94 124 HIS A C 1
ATOM 934 O O . HIS A 1 124 ? -2.796 -1.680 -26.468 1.00 77.94 124 HIS A O 1
ATOM 940 N N . PHE A 1 125 ? -2.623 -3.922 -26.564 1.00 72.44 125 PHE A N 1
ATOM 941 C CA . PHE A 1 125 ? -2.613 -4.154 -25.120 1.00 72.44 125 PHE A CA 1
ATOM 942 C C . PHE A 1 125 ? -1.371 -4.945 -24.687 1.00 72.44 125 PHE A C 1
ATOM 944 O O . PHE A 1 125 ? -0.952 -5.861 -25.409 1.00 72.44 125 PHE A O 1
ATOM 951 N N . PRO A 1 126 ? -0.767 -4.597 -23.536 1.00 72.94 126 PRO A N 1
ATOM 952 C CA . PRO A 1 126 ? 0.344 -5.354 -22.982 1.00 72.94 126 PRO A CA 1
ATOM 953 C C . PRO A 1 126 ? -0.118 -6.721 -22.453 1.00 72.94 126 PRO A C 1
ATOM 955 O O . PRO A 1 126 ? -1.243 -6.851 -21.970 1.00 72.94 126 PRO A O 1
ATOM 958 N N . ILE A 1 127 ? 0.774 -7.712 -22.539 1.00 68.38 127 ILE A N 1
ATOM 959 C CA . ILE A 1 127 ? 0.651 -9.068 -21.978 1.00 68.38 127 ILE A CA 1
ATOM 960 C C . ILE A 1 127 ? 1.795 -9.367 -21.012 1.00 68.38 127 ILE A C 1
ATOM 962 O O . ILE A 1 127 ? 2.921 -8.844 -21.239 1.00 68.38 127 ILE A O 1
#